Protein AF-A0ABD0NN45-F1 (afdb_monomer)

Radius of gyration: 14.63 Å; Cα contacts (8 Å, |Δi|>4): 119; chains: 1; bounding box: 35×24×32 Å

Solvent-accessible surface area (backbone atoms only — not comparable to full-atom values): 4800 Å² total; per-residue (Å²): 111,44,38,75,47,78,34,31,44,77,26,47,72,50,66,29,84,85,48,96,82,50,68,53,74,45,59,62,65,27,34,94,54,80,40,65,42,33,30,34,80,50,59,71,91,74,44,95,74,63,82,90,69,60,97,94,55,76,79,91,63,82,52,70,47,64,36,60,74,90,67,78,59,75,116

Nearest PDB structures (foldseek):
  3ud2-assembly3_A  TM=9.738E-01  e=5.073E-09  Homo sapiens
  3f59-assembly3_C  TM=9.703E-01  e=9.172E-09  Homo sapiens
  3f59-assembly4_D  TM=9.712E-01  e=2.663E-08  Homo sapiens
  3ud2-assembly1_C  TM=9.713E-01  e=2.365E-08  Homo sapiens
  3f59-assembly1_A  TM=9.819E-01  e=3.375E-08  Homo sapiens

Secondary structure (DSSP, 8-state):
--EEEEE-TT-EEEE-SSSTT-EEEE-TT--SS-EEEEEEEEPGGG-SSPPP--TT---SS-EEEEESTTPPP--

Sequence (75 aa):
FLVSFMVDARGGSMRGSRHNGLRVIIPPRTCAAPTRITCRLVKPQKLTTPPPLVEGEGLASRIISLGPSSMQFLG

InterPro domains:
  IPR000906 ZU5 domain [PF00791] (3-74)
  IPR000906 ZU5 domain [PS51145] (1-75)
  IPR000906 ZU5 domain [SM00218] (1-75)
  IPR051165 Multifunctional Ankyrin Repeat Domain-Containing Protein [PTHR24123] (1-46)

Foldseek 3Di:
DQDKDKDAQCWDKDGGDPDPPDIDTGHHRFHHGTDIKDKDFDDQVPDPDHPDADVPDDDPDTDMDIPPPPDGTPD

Organism: Cirrhinus mrigala (NCBI:txid683832)

Structure (mmCIF, N/CA/C/O backbone):
data_AF-A0ABD0NN45-F1
#
_entry.id   AF-A0ABD0NN45-F1
#
loop_
_atom_site.group_PDB
_atom_site.id
_atom_site.type_symbol
_atom_site.label_atom_id
_atom_site.label_alt_id
_atom_site.label_comp_id
_atom_site.label_asym_id
_atom_site.label_entity_id
_atom_site.label_seq_id
_atom_site.pdbx_PDB_ins_code
_atom_site.Cartn_x
_atom_site.Cartn_y
_atom_site.Cartn_z
_atom_site.occupancy
_atom_site.B_iso_or_equiv
_atom_site.auth_seq_id
_atom_site.auth_comp_id
_atom_site.auth_asym_id
_atom_site.auth_atom_id
_atom_site.pdbx_PDB_model_num
ATOM 1 N N . PHE A 1 1 ? 7.308 6.306 8.240 1.00 77.56 1 PHE A N 1
ATOM 2 C CA . PHE A 1 1 ? 6.556 5.373 7.376 1.00 77.56 1 PHE A CA 1
ATOM 3 C C . PHE A 1 1 ? 6.644 3.978 7.968 1.00 77.56 1 PHE A C 1
ATOM 5 O O . PHE A 1 1 ? 7.653 3.680 8.591 1.00 77.56 1 PHE A O 1
ATOM 12 N N . LEU A 1 2 ? 5.607 3.159 7.794 1.00 87.38 2 LEU A N 1
ATOM 13 C CA . LEU A 1 2 ? 5.626 1.734 8.127 1.00 87.38 2 LEU A CA 1
ATOM 14 C C . LEU A 1 2 ? 6.447 0.953 7.093 1.00 87.38 2 LEU A C 1
ATOM 16 O O . LEU A 1 2 ? 7.258 0.117 7.470 1.00 87.38 2 LEU A O 1
ATOM 20 N N . VAL A 1 3 ? 6.285 1.297 5.810 1.00 92.31 3 VAL A N 1
ATOM 21 C CA . VAL A 1 3 ? 7.116 0.838 4.688 1.00 92.31 3 VAL A CA 1
ATOM 22 C C . VAL A 1 3 ? 7.404 2.000 3.727 1.00 92.31 3 VAL A C 1
ATOM 24 O O . VAL A 1 3 ? 6.574 2.898 3.583 1.00 92.31 3 VAL A O 1
ATOM 27 N N . SER A 1 4 ? 8.581 2.009 3.098 1.00 95.00 4 SER A N 1
ATOM 28 C CA . SER A 1 4 ? 8.960 2.899 1.987 1.00 95.00 4 SER A CA 1
ATOM 29 C C . SER A 1 4 ? 10.011 2.221 1.094 1.00 95.00 4 SER A C 1
ATOM 31 O O . SER A 1 4 ? 11.155 2.088 1.524 1.00 95.00 4 SER A O 1
ATOM 33 N N . PHE A 1 5 ? 9.638 1.753 -0.100 1.00 96.38 5 PHE A N 1
ATOM 34 C CA . PHE A 1 5 ? 10.547 1.052 -1.023 1.00 96.38 5 PHE A CA 1
ATOM 35 C C . PHE A 1 5 ? 10.275 1.407 -2.483 1.00 96.38 5 PHE A C 1
ATOM 37 O O . PHE A 1 5 ? 9.159 1.778 -2.838 1.00 96.38 5 PHE A O 1
ATOM 44 N N . MET A 1 6 ? 11.312 1.317 -3.315 1.00 97.75 6 MET A N 1
ATOM 45 C CA . MET A 1 6 ? 11.176 1.427 -4.766 1.00 97.75 6 MET A CA 1
ATOM 46 C C . MET A 1 6 ? 10.763 0.073 -5.336 1.00 97.75 6 MET A C 1
ATOM 48 O O . MET A 1 6 ? 11.307 -0.955 -4.933 1.00 97.75 6 MET A O 1
ATOM 52 N N . VAL A 1 7 ? 9.828 0.084 -6.277 1.00 97.38 7 VAL A N 1
ATOM 53 C CA . VAL A 1 7 ? 9.402 -1.092 -7.035 1.00 97.38 7 VAL A CA 1
ATOM 54 C C . VAL A 1 7 ? 9.331 -0.744 -8.515 1.00 97.38 7 VAL A C 1
ATOM 56 O O . VAL A 1 7 ? 9.068 0.402 -8.864 1.00 97.38 7 VAL A O 1
ATOM 59 N N . ASP A 1 8 ? 9.561 -1.719 -9.383 1.00 96.38 8 ASP A N 1
ATOM 60 C CA . ASP A 1 8 ? 9.408 -1.592 -10.832 1.00 96.38 8 ASP A CA 1
ATOM 61 C C . ASP A 1 8 ? 8.599 -2.778 -11.386 1.00 96.38 8 ASP A C 1
ATOM 63 O O . ASP A 1 8 ? 7.951 -3.510 -10.633 1.00 96.38 8 ASP A O 1
ATOM 67 N N . ALA A 1 9 ? 8.623 -2.978 -12.705 1.00 96.81 9 ALA A N 1
ATOM 68 C CA . ALA A 1 9 ? 7.901 -4.055 -13.375 1.00 96.81 9 ALA A CA 1
ATOM 69 C C . ALA A 1 9 ? 8.283 -5.470 -12.892 1.00 96.81 9 ALA A C 1
ATOM 71 O O . ALA A 1 9 ? 7.526 -6.409 -13.123 1.00 96.81 9 ALA A O 1
ATOM 72 N N . ARG A 1 10 ? 9.405 -5.663 -12.187 1.00 97.06 10 ARG A N 1
ATOM 73 C CA . ARG A 1 10 ? 9.752 -6.957 -11.570 1.00 97.06 10 ARG A CA 1
ATOM 74 C C . ARG A 1 10 ? 8.869 -7.283 -10.363 1.00 97.06 10 ARG A C 1
ATOM 76 O O . ARG A 1 10 ? 8.808 -8.437 -9.947 1.00 9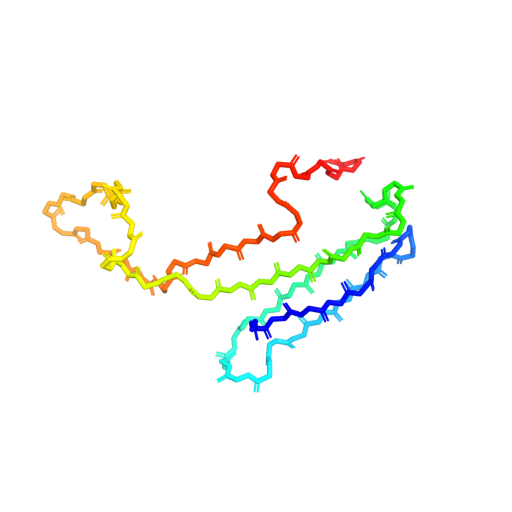7.06 10 ARG A O 1
ATOM 83 N N . GLY A 1 11 ? 8.159 -6.292 -9.825 1.00 96.81 11 GLY A N 1
ATOM 84 C CA . GLY A 1 11 ? 7.424 -6.407 -8.575 1.00 96.81 11 GLY A CA 1
ATOM 85 C C . GLY A 1 11 ? 8.352 -6.344 -7.363 1.00 96.81 11 GLY A C 1
ATOM 86 O O . GLY A 1 11 ? 9.542 -6.044 -7.457 1.00 96.81 11 GLY A O 1
ATOM 87 N N . GLY A 1 12 ? 7.794 -6.593 -6.186 1.00 97.00 12 GLY A N 1
ATOM 88 C CA . GLY A 1 12 ? 8.545 -6.548 -4.940 1.00 97.00 12 GLY A CA 1
ATOM 89 C C . GLY A 1 12 ? 7.647 -6.719 -3.729 1.00 97.00 12 GLY A C 1
ATOM 90 O O . GLY A 1 12 ? 6.428 -6.582 -3.805 1.00 97.00 12 GLY A O 1
ATOM 91 N N . SER A 1 13 ? 8.241 -7.015 -2.578 1.00 96.62 13 SER A N 1
ATOM 92 C CA . SER A 1 13 ? 7.487 -7.058 -1.330 1.00 96.62 13 SER A CA 1
ATOM 93 C C . SER A 1 13 ? 8.291 -6.489 -0.183 1.00 96.62 13 SER A C 1
ATOM 95 O O . SER A 1 13 ? 9.505 -6.669 -0.120 1.00 96.62 13 SER A O 1
ATOM 97 N N . MET A 1 14 ? 7.602 -5.837 0.746 1.00 95.44 14 MET A N 1
ATOM 98 C CA . MET A 1 14 ? 8.223 -5.343 1.959 1.00 95.44 14 MET A CA 1
ATOM 99 C C . MET A 1 14 ? 7.313 -5.526 3.165 1.00 95.44 14 MET A C 1
ATOM 101 O O . MET A 1 14 ? 6.110 -5.265 3.114 1.00 95.44 14 MET A O 1
ATOM 105 N N . ARG A 1 15 ? 7.909 -5.972 4.270 1.00 93.38 15 ARG A N 1
ATOM 106 C CA . ARG A 1 15 ? 7.266 -6.021 5.585 1.00 93.38 15 ARG A CA 1
ATOM 107 C C . ARG A 1 15 ? 7.581 -4.742 6.356 1.00 93.38 15 ARG A C 1
ATOM 109 O O . ARG A 1 15 ? 8.673 -4.192 6.229 1.00 93.38 15 ARG A O 1
ATOM 116 N N . GLY A 1 16 ? 6.619 -4.260 7.135 1.00 88.38 16 GLY A N 1
ATOM 117 C CA . GLY A 1 16 ? 6.809 -3.104 8.002 1.00 88.38 16 GLY A CA 1
ATOM 118 C C . GLY A 1 16 ? 7.773 -3.413 9.143 1.00 88.38 16 GLY A C 1
ATOM 119 O O . GLY A 1 16 ? 7.711 -4.487 9.730 1.00 88.38 16 GLY A O 1
ATOM 120 N N . SER A 1 17 ? 8.652 -2.465 9.471 1.00 75.19 17 SER A N 1
ATOM 121 C CA . SER A 1 17 ? 9.699 -2.669 10.484 1.00 75.19 17 SER A CA 1
ATOM 122 C C . SER A 1 17 ? 9.229 -2.484 11.929 1.00 75.19 17 SER A C 1
ATOM 124 O O . SER A 1 17 ? 9.813 -3.061 12.836 1.00 75.19 17 SER A O 1
ATOM 126 N N . ARG A 1 18 ? 8.203 -1.650 12.161 1.00 68.12 18 ARG A N 1
ATOM 127 C CA . ARG A 1 18 ? 7.788 -1.207 13.513 1.00 68.12 18 ARG A CA 1
ATOM 128 C C . ARG A 1 18 ? 6.442 -1.751 13.990 1.00 68.12 18 ARG A C 1
ATOM 130 O O . ARG A 1 18 ? 6.149 -1.666 15.174 1.00 68.12 18 ARG A O 1
ATOM 137 N N . HIS A 1 19 ? 5.613 -2.260 13.084 1.00 66.62 19 HIS A N 1
ATOM 138 C CA . HIS A 1 19 ? 4.305 -2.822 13.412 1.00 66.62 19 HIS A CA 1
ATOM 139 C C . HIS A 1 19 ? 4.223 -4.230 12.825 1.00 66.62 19 HIS A C 1
ATOM 141 O O . HIS A 1 19 ? 4.167 -4.390 11.604 1.00 66.62 19 HIS A O 1
ATOM 147 N N . ASN A 1 20 ? 4.237 -5.230 13.709 1.00 63.09 20 ASN A N 1
ATOM 148 C CA . ASN A 1 20 ? 4.141 -6.642 13.357 1.00 63.09 20 ASN A CA 1
ATOM 149 C C . ASN A 1 20 ? 2.785 -6.898 12.687 1.00 63.09 20 ASN A C 1
ATOM 151 O O . ASN A 1 20 ? 1.754 -6.888 13.351 1.00 63.09 20 ASN A O 1
ATOM 155 N N . GLY A 1 21 ? 2.785 -7.059 11.363 1.00 81.69 21 GLY A N 1
ATOM 156 C CA . GLY A 1 21 ? 1.595 -7.443 10.597 1.00 81.69 21 GLY A CA 1
ATOM 157 C C . GLY A 1 21 ? 1.460 -6.772 9.232 1.00 81.69 21 GLY A C 1
ATOM 158 O O . GLY A 1 21 ? 0.845 -7.346 8.340 1.00 81.69 21 GLY A O 1
ATOM 159 N N . LEU A 1 22 ? 2.069 -5.598 9.011 1.00 90.25 22 LEU A N 1
ATOM 160 C CA . LEU A 1 22 ? 1.973 -4.948 7.701 1.00 90.25 22 LEU A CA 1
ATOM 161 C C . LEU A 1 22 ? 2.928 -5.604 6.696 1.00 90.25 22 LEU A C 1
ATOM 163 O O . LEU A 1 22 ? 4.145 -5.610 6.893 1.00 90.25 22 LEU A O 1
ATOM 167 N N . ARG A 1 23 ? 2.389 -6.067 5.568 1.00 94.00 23 ARG A N 1
ATOM 168 C CA . ARG A 1 23 ? 3.158 -6.497 4.399 1.00 94.00 23 ARG A CA 1
ATOM 169 C C . ARG A 1 23 ? 2.532 -5.901 3.146 1.00 94.00 23 ARG A C 1
ATOM 171 O O . ARG A 1 23 ? 1.344 -6.077 2.919 1.00 94.00 23 ARG A O 1
A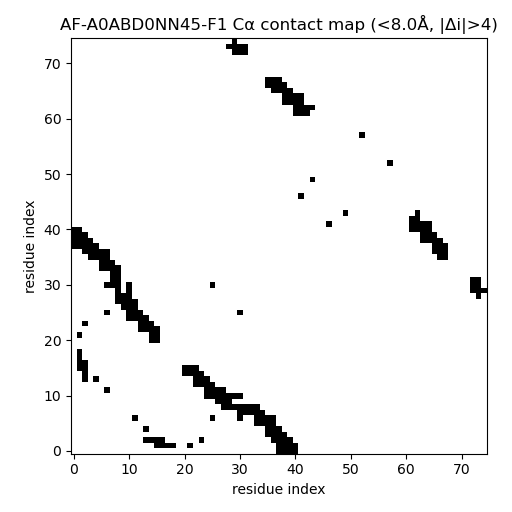TOM 178 N N . VAL A 1 24 ? 3.340 -5.231 2.333 1.00 94.69 24 VAL A N 1
ATOM 179 C CA . VAL A 1 24 ? 2.938 -4.761 1.003 1.00 94.69 24 VAL A CA 1
ATOM 180 C C . VAL A 1 24 ? 3.606 -5.652 -0.033 1.00 94.69 24 VAL A C 1
ATOM 182 O O . VAL A 1 24 ? 4.814 -5.882 0.042 1.00 94.69 24 VAL A O 1
ATOM 185 N N . ILE A 1 25 ? 2.822 -6.181 -0.968 1.00 96.69 25 ILE A N 1
ATOM 186 C CA . ILE A 1 25 ? 3.288 -7.023 -2.071 1.00 96.69 25 ILE A CA 1
ATOM 187 C C . ILE A 1 25 ? 2.787 -6.389 -3.362 1.00 96.69 25 ILE A C 1
ATOM 189 O O . ILE A 1 25 ? 1.589 -6.184 -3.519 1.00 96.69 25 ILE A O 1
ATOM 193 N N . ILE A 1 26 ? 3.709 -6.098 -4.268 1.00 96.81 26 ILE A N 1
ATOM 194 C CA . ILE A 1 26 ? 3.433 -5.644 -5.625 1.00 96.81 26 ILE A CA 1
ATOM 195 C C . ILE A 1 26 ? 3.796 -6.805 -6.556 1.00 96.81 26 ILE A C 1
ATOM 197 O O . ILE A 1 26 ? 4.980 -7.151 -6.646 1.00 96.81 26 ILE A O 1
ATOM 201 N N . PRO A 1 27 ? 2.816 -7.453 -7.206 1.00 97.50 27 PRO A N 1
ATOM 202 C CA . PRO A 1 27 ? 3.094 -8.556 -8.115 1.00 97.50 27 PRO A CA 1
ATOM 203 C C . PRO A 1 27 ? 3.930 -8.110 -9.327 1.00 97.50 27 PRO A C 1
ATOM 205 O O . PRO A 1 27 ? 3.858 -6.942 -9.731 1.00 97.50 27 PRO A O 1
ATOM 208 N N . PRO A 1 28 ? 4.694 -9.019 -9.955 1.00 97.12 28 PRO A N 1
ATOM 209 C CA . PRO A 1 28 ? 5.393 -8.715 -11.198 1.00 97.12 28 PRO A CA 1
ATOM 210 C C . PRO A 1 28 ? 4.436 -8.195 -12.278 1.00 97.12 28 PRO A C 1
ATOM 212 O O . PRO A 1 28 ? 3.298 -8.647 -12.382 1.00 97.12 28 PRO A O 1
ATOM 215 N N . ARG A 1 29 ? 4.927 -7.276 -13.112 1.00 96.31 29 ARG A N 1
ATOM 216 C CA . ARG A 1 29 ? 4.245 -6.652 -14.261 1.00 96.31 29 ARG A CA 1
ATOM 217 C C . ARG A 1 29 ? 3.034 -5.772 -13.928 1.00 96.31 29 ARG A C 1
ATOM 219 O O . ARG A 1 29 ? 2.374 -5.301 -14.843 1.00 96.31 29 ARG A O 1
ATOM 226 N N . THR A 1 30 ? 2.768 -5.492 -12.652 1.00 96.81 30 THR A N 1
ATOM 227 C CA . THR A 1 30 ? 1.656 -4.608 -12.245 1.00 96.81 30 THR A CA 1
ATOM 228 C C . THR A 1 30 ? 2.048 -3.130 -12.170 1.00 96.81 30 THR A C 1
ATOM 230 O O . THR A 1 30 ? 1.184 -2.262 -12.231 1.00 96.81 30 THR A O 1
ATOM 233 N N . CYS A 1 31 ? 3.345 -2.823 -12.058 1.00 95.69 31 CYS A N 1
ATOM 234 C CA . CYS A 1 31 ? 3.865 -1.461 -11.942 1.00 95.69 31 CYS A CA 1
ATOM 235 C C . CYS A 1 31 ? 4.490 -1.003 -13.269 1.00 95.69 31 CYS A C 1
ATOM 237 O O . CYS A 1 31 ? 5.516 -1.544 -13.681 1.00 95.69 31 CYS A O 1
ATOM 239 N N . ALA A 1 32 ? 3.888 -0.003 -13.923 1.00 92.50 32 ALA A N 1
ATOM 240 C CA . ALA A 1 32 ? 4.290 0.462 -15.257 1.00 92.50 32 ALA A CA 1
ATOM 241 C C . ALA A 1 32 ? 5.653 1.180 -15.292 1.00 92.50 32 ALA A C 1
ATOM 243 O O . ALA A 1 32 ? 6.364 1.122 -16.290 1.00 92.50 32 ALA A O 1
ATOM 244 N N . ALA A 1 33 ? 6.019 1.857 -14.202 1.00 95.19 33 ALA A N 1
ATOM 245 C CA . ALA A 1 33 ? 7.261 2.614 -14.077 1.00 95.19 33 ALA A CA 1
ATOM 246 C C . ALA A 1 33 ? 7.844 2.469 -12.661 1.00 95.19 33 ALA A C 1
ATOM 248 O O . ALA A 1 33 ? 7.085 2.187 -11.725 1.00 95.19 33 ALA A O 1
ATOM 249 N N . PRO A 1 34 ? 9.161 2.675 -12.464 1.00 97.00 34 PRO A N 1
ATOM 250 C CA . PRO A 1 34 ? 9.766 2.673 -11.138 1.00 97.00 34 PRO A CA 1
ATOM 251 C C . PRO A 1 34 ? 9.055 3.646 -10.191 1.00 97.00 34 PRO A C 1
ATOM 253 O O . PRO A 1 34 ? 9.066 4.857 -10.402 1.00 97.00 34 PRO A O 1
ATOM 256 N N . THR A 1 35 ? 8.436 3.121 -9.137 1.00 97.06 35 THR A N 1
ATOM 257 C CA . THR A 1 35 ? 7.581 3.893 -8.233 1.00 97.06 35 THR A CA 1
ATOM 258 C C . THR A 1 35 ? 7.980 3.678 -6.780 1.00 97.06 35 THR A C 1
ATOM 260 O O . THR A 1 35 ? 8.299 2.566 -6.356 1.00 97.06 35 THR A O 1
ATOM 263 N N . ARG A 1 36 ? 7.949 4.753 -5.985 1.00 97.69 36 ARG A N 1
ATOM 264 C CA . ARG A 1 36 ? 8.153 4.676 -4.537 1.00 97.69 36 ARG A CA 1
ATOM 265 C C . ARG A 1 36 ? 6.839 4.338 -3.840 1.00 97.69 36 ARG A C 1
ATOM 267 O O . ARG A 1 36 ? 5.985 5.205 -3.671 1.00 97.69 36 ARG A O 1
ATOM 274 N N . ILE A 1 37 ? 6.726 3.108 -3.356 1.00 96.94 37 ILE A N 1
ATOM 275 C CA . ILE A 1 37 ? 5.592 2.661 -2.551 1.00 96.94 37 ILE A CA 1
ATOM 276 C C . ILE A 1 37 ? 5.834 3.016 -1.098 1.00 96.94 37 ILE A C 1
ATOM 278 O O . ILE A 1 37 ? 6.889 2.718 -0.530 1.00 96.94 37 ILE A O 1
ATOM 282 N N . THR A 1 38 ? 4.841 3.637 -0.473 1.00 95.88 38 THR A N 1
ATOM 283 C CA . THR A 1 38 ? 4.910 4.011 0.934 1.00 95.88 38 THR A CA 1
ATOM 284 C C . THR A 1 38 ? 3.650 3.620 1.690 1.00 95.88 38 THR A C 1
ATOM 286 O O . THR A 1 38 ? 2.573 3.551 1.115 1.00 95.88 38 THR A O 1
ATOM 289 N N . CYS A 1 39 ? 3.773 3.385 2.995 1.00 93.50 39 CYS A N 1
ATOM 290 C CA . CYS A 1 39 ? 2.630 3.189 3.884 1.00 93.50 39 CYS A CA 1
ATOM 291 C C . CYS A 1 39 ? 2.845 3.955 5.186 1.00 93.50 39 CYS A C 1
ATOM 293 O O . CYS A 1 39 ? 3.941 3.924 5.760 1.00 93.50 39 CYS A O 1
ATOM 295 N N . ARG A 1 40 ? 1.811 4.618 5.703 1.00 91.81 40 ARG A N 1
ATOM 296 C CA . ARG A 1 40 ? 1.820 5.278 7.019 1.00 91.81 40 ARG A CA 1
ATOM 297 C C . ARG A 1 40 ? 0.583 4.900 7.820 1.00 91.81 40 ARG A C 1
ATOM 299 O O . ARG A 1 40 ? -0.462 4.636 7.243 1.00 91.81 40 ARG A O 1
ATOM 306 N N . LEU A 1 41 ? 0.715 4.931 9.143 1.00 90.69 41 LEU A N 1
ATOM 307 C CA . LEU A 1 41 ? -0.422 4.891 10.053 1.00 90.69 41 LEU A CA 1
ATOM 308 C C . LEU A 1 41 ? -1.062 6.279 10.123 1.00 90.69 41 LEU A C 1
ATOM 310 O O . LEU A 1 41 ? -0.351 7.267 10.332 1.00 90.69 41 LEU A O 1
ATOM 314 N N . VAL A 1 42 ? -2.380 6.350 9.994 1.00 90.75 42 VAL A N 1
ATOM 315 C CA . VAL A 1 42 ? -3.149 7.579 10.174 1.00 90.75 42 VAL A CA 1
ATOM 316 C C . VAL A 1 42 ? -3.788 7.544 11.556 1.00 90.75 42 VAL A C 1
ATOM 318 O O . VAL A 1 42 ? -4.454 6.580 11.935 1.00 90.75 42 VAL A O 1
ATOM 321 N N . LYS A 1 43 ? -3.541 8.590 12.347 1.00 87.19 43 LYS A N 1
ATOM 322 C CA . LYS A 1 43 ? -4.192 8.747 13.651 1.00 87.19 43 LYS A CA 1
ATOM 323 C C . LYS A 1 43 ? -5.658 9.134 13.413 1.00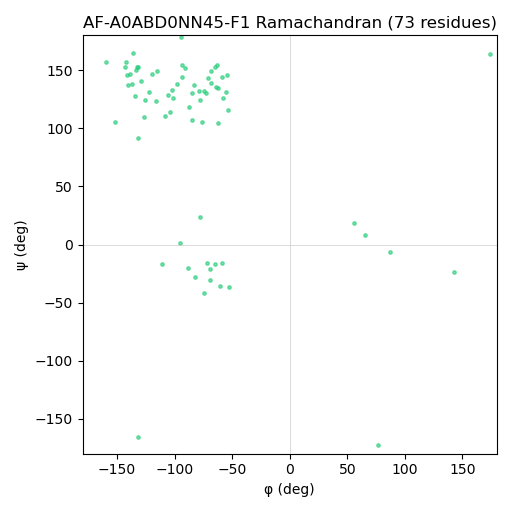 87.19 43 LYS A C 1
ATOM 325 O O . LYS A 1 43 ? -5.861 10.089 12.666 1.00 87.19 43 LYS A O 1
ATOM 330 N N . PRO A 1 44 ? -6.647 8.476 14.048 1.00 84.06 44 PRO A N 1
ATOM 331 C CA . PRO A 1 44 ? -8.062 8.801 13.856 1.00 84.06 44 PRO A CA 1
ATOM 332 C C . PRO A 1 44 ? -8.389 10.285 14.067 1.00 84.06 44 PRO A C 1
ATOM 334 O O . PRO A 1 44 ? -9.139 10.858 13.295 1.00 84.06 44 PRO A O 1
ATOM 337 N N . GLN A 1 45 ? -7.728 10.943 15.028 1.00 84.56 45 GLN A N 1
ATOM 338 C CA . GLN A 1 45 ? -7.904 12.374 15.318 1.00 84.56 45 GLN A CA 1
ATOM 339 C C . GLN A 1 45 ? -7.469 13.307 14.177 1.00 84.56 45 GLN A C 1
ATOM 341 O O . GLN A 1 45 ? -7.778 14.491 14.201 1.00 84.56 45 GLN A O 1
ATOM 346 N N . LYS A 1 46 ? -6.688 12.808 13.213 1.00 86.88 46 LYS A N 1
ATOM 347 C CA . LYS A 1 46 ? -6.222 13.580 12.053 1.00 86.88 46 LYS A CA 1
ATOM 348 C C . LYS A 1 46 ? -7.110 13.393 10.821 1.00 86.88 46 LYS A C 1
ATOM 350 O O . LYS A 1 46 ? -6.778 13.932 9.771 1.00 86.88 46 LYS A O 1
ATOM 355 N N . LEU A 1 47 ? -8.179 12.603 10.919 1.00 85.81 47 LEU A N 1
ATOM 356 C CA . LEU A 1 47 ? -9.125 12.404 9.828 1.00 85.81 47 LEU A CA 1
ATOM 357 C C . LEU A 1 47 ? -10.192 13.486 9.893 1.00 85.81 47 LEU A C 1
ATOM 359 O O . LEU A 1 47 ? -10.935 13.562 10.866 1.00 85.81 47 LEU A O 1
ATOM 363 N N . THR A 1 48 ? -10.269 14.301 8.843 1.00 87.69 48 THR A N 1
ATOM 364 C CA . THR A 1 48 ? -11.316 15.320 8.694 1.00 87.69 48 THR A CA 1
ATOM 365 C C . THR A 1 48 ? -12.706 14.688 8.662 1.00 87.69 48 THR A C 1
ATOM 367 O O . THR A 1 48 ? -13.652 15.238 9.211 1.00 87.69 48 THR A O 1
ATOM 370 N N . THR A 1 49 ? -12.812 13.508 8.056 1.00 88.69 49 THR A N 1
ATOM 371 C CA . THR A 1 49 ? -14.036 12.714 7.960 1.00 88.69 49 THR A CA 1
ATOM 372 C C . THR A 1 49 ? -13.714 11.270 8.350 1.00 88.69 49 THR A C 1
ATOM 374 O O . THR A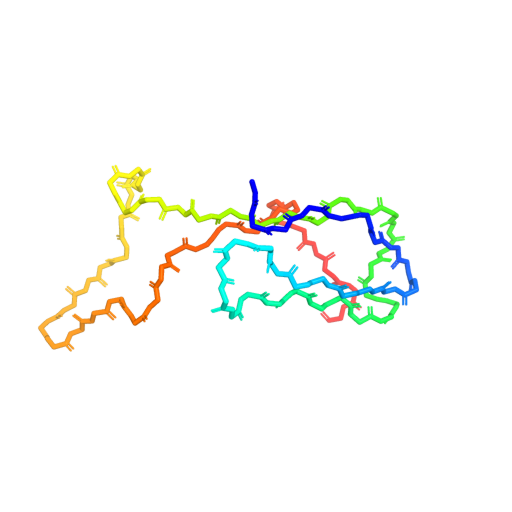 1 49 ? -13.254 10.488 7.512 1.00 88.69 49 THR A O 1
ATOM 377 N N . PRO A 1 50 ? -13.854 10.896 9.636 1.00 87.19 50 PRO A N 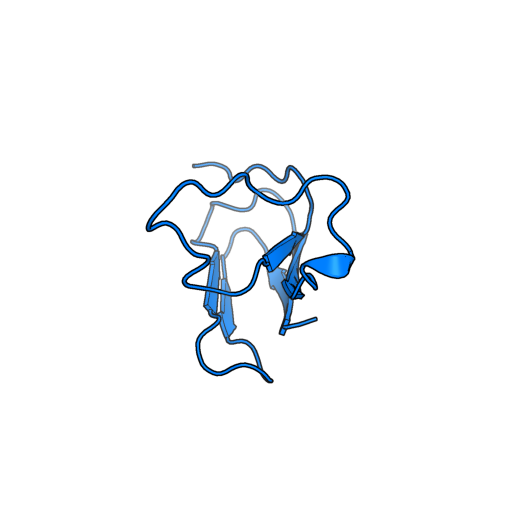1
ATOM 378 C CA . PRO A 1 50 ? -13.693 9.502 10.030 1.00 87.19 50 PRO A CA 1
ATOM 379 C C . PRO A 1 50 ? -14.794 8.638 9.384 1.00 87.19 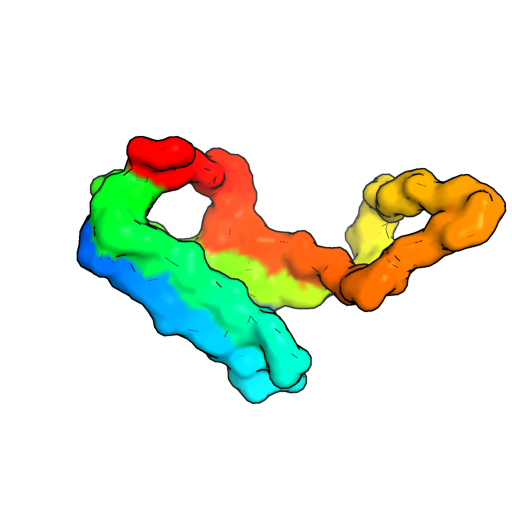50 PRO A C 1
ATOM 381 O O . PRO A 1 50 ? -15.880 9.153 9.110 1.00 87.19 50 PRO A O 1
ATO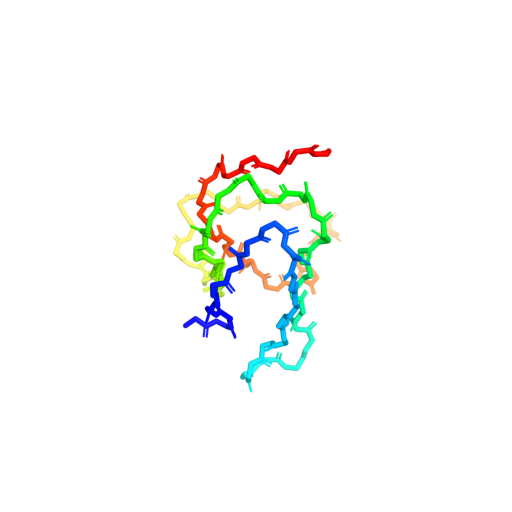M 384 N N . PRO A 1 51 ? -14.543 7.337 9.141 1.00 89.62 51 PRO A N 1
ATOM 385 C CA . PRO A 1 51 ? -15.586 6.425 8.682 1.00 89.62 51 PRO A CA 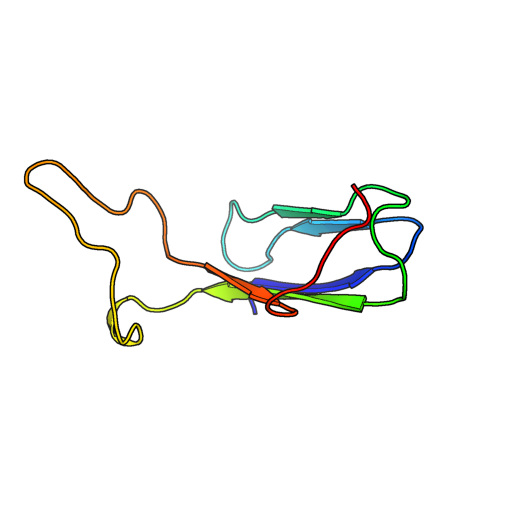1
ATOM 386 C C . PRO A 1 51 ? -16.779 6.453 9.651 1.00 89.62 51 PRO A C 1
ATOM 388 O O . PRO A 1 51 ? -16.547 6.368 10.862 1.00 89.62 51 PRO A O 1
ATOM 391 N N . PRO A 1 52 ? -18.024 6.595 9.161 1.00 91.12 52 PRO A N 1
ATOM 392 C CA . PRO A 1 52 ? -19.194 6.492 10.021 1.00 91.12 52 PRO A CA 1
ATOM 393 C C . PRO A 1 52 ? -19.272 5.064 10.572 1.00 91.12 52 PRO A C 1
ATOM 395 O O . PRO A 1 52 ? -19.050 4.112 9.828 1.00 91.12 52 PRO A O 1
ATOM 398 N N . LEU A 1 53 ? -19.549 4.927 11.867 1.00 92.56 53 LEU A N 1
ATOM 399 C CA . LEU A 1 53 ? -19.739 3.641 12.538 1.00 92.56 53 LEU A CA 1
ATOM 400 C C . LEU A 1 53 ? -21.132 3.638 13.164 1.00 92.56 53 LEU A C 1
ATOM 402 O O . LEU A 1 53 ? -21.493 4.614 13.830 1.00 92.56 53 LEU A O 1
ATOM 406 N N . VAL A 1 54 ? -21.903 2.574 12.948 1.00 95.19 54 VAL A N 1
ATOM 407 C CA . VAL A 1 54 ? -23.209 2.383 13.602 1.00 95.19 54 VAL A CA 1
ATOM 408 C C . VAL A 1 54 ? -23.091 1.536 14.873 1.00 95.19 54 VAL A C 1
ATOM 410 O O . VAL A 1 54 ? -22.004 1.102 15.260 1.00 95.19 54 VAL A O 1
ATOM 413 N N . GLU A 1 55 ? -24.209 1.321 15.568 1.00 96.25 55 GLU A N 1
ATOM 414 C CA . GLU A 1 55 ? -24.238 0.490 16.772 1.00 96.25 55 GLU A CA 1
ATOM 415 C C . GLU A 1 55 ? -23.731 -0.931 16.474 1.00 96.25 55 GLU A C 1
ATOM 417 O O . GLU A 1 55 ? -24.203 -1.600 15.557 1.00 96.25 55 GLU A O 1
ATOM 422 N N . GLY A 1 56 ? -22.734 -1.377 17.242 1.00 95.06 56 GLY A N 1
ATOM 423 C CA . GLY A 1 56 ? -22.065 -2.665 17.044 1.00 95.06 56 GLY A CA 1
ATOM 424 C C . GLY A 1 56 ? -20.888 -2.648 16.058 1.00 95.06 56 GLY A C 1
ATOM 425 O O . GLY A 1 56 ? -20.169 -3.643 15.979 1.00 95.06 56 GLY A O 1
ATOM 426 N N . GLU A 1 57 ? -20.629 -1.541 15.353 1.00 95.56 57 GLU A N 1
ATOM 427 C CA . GLU A 1 57 ? -19.472 -1.413 14.462 1.00 95.56 57 GLU A CA 1
ATOM 428 C C . GLU A 1 57 ? -18.233 -0.840 15.163 1.00 95.56 57 GLU A C 1
ATOM 430 O O . GLU A 1 57 ? -18.300 -0.059 16.113 1.00 95.56 57 GLU A O 1
ATOM 435 N N . GLY A 1 58 ? -17.056 -1.210 14.658 1.00 91.94 58 GLY A N 1
ATOM 436 C CA . GLY A 1 58 ? -15.783 -0.733 15.177 1.00 91.94 58 GLY A CA 1
ATOM 437 C C . GLY A 1 58 ? -14.649 -0.892 14.173 1.00 91.94 58 GLY A C 1
ATOM 438 O O . GLY A 1 58 ? -14.679 -1.738 13.281 1.00 91.94 58 GLY A O 1
ATOM 439 N N . LEU A 1 59 ? -13.601 -0.085 14.336 1.00 90.88 59 LE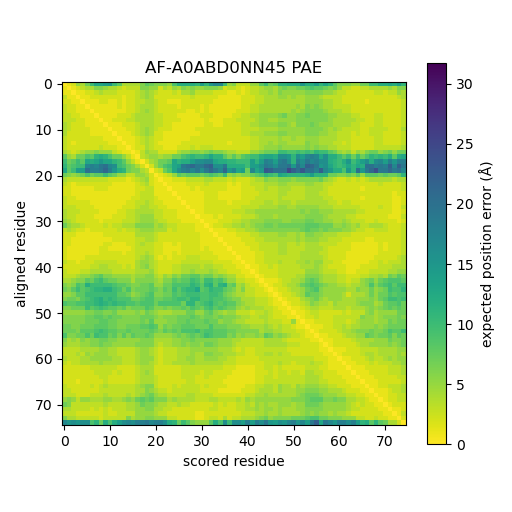U A N 1
ATOM 440 C CA . LEU A 1 59 ? -12.379 -0.239 13.552 1.00 90.88 59 LEU A CA 1
ATOM 441 C C . LEU A 1 59 ? -11.568 -1.430 14.080 1.00 90.88 59 LEU A C 1
ATOM 443 O O . LEU A 1 59 ? -10.900 -1.326 15.107 1.00 90.88 59 LEU A O 1
ATOM 447 N N . ALA A 1 60 ? -11.575 -2.540 13.341 1.00 91.00 60 ALA A N 1
ATOM 448 C CA . ALA A 1 60 ? -10.774 -3.725 13.667 1.00 91.00 60 ALA A CA 1
ATOM 449 C C . ALA A 1 60 ? -9.259 -3.505 13.477 1.00 91.00 60 ALA A C 1
ATOM 451 O O . ALA A 1 60 ? -8.436 -4.210 14.061 1.00 91.00 60 ALA A O 1
ATOM 452 N N . SER A 1 61 ? -8.868 -2.516 12.669 1.00 88.50 61 SER A N 1
ATOM 453 C CA . SER A 1 61 ? -7.473 -2.144 12.449 1.00 88.50 61 SER A CA 1
ATOM 454 C C . SER A 1 61 ? -7.281 -0.635 12.479 1.00 88.50 61 SER A C 1
ATOM 456 O O . SER A 1 61 ? -8.209 0.164 12.359 1.00 88.50 61 SER A O 1
ATOM 458 N N . ARG A 1 62 ? -6.022 -0.216 12.595 1.00 87.69 62 ARG A N 1
ATOM 459 C CA . ARG A 1 62 ? -5.661 1.186 12.396 1.00 87.69 62 ARG A CA 1
ATOM 460 C C . ARG A 1 62 ? -5.843 1.571 10.928 1.00 87.69 62 ARG A C 1
ATOM 462 O O . ARG A 1 62 ? -5.610 0.758 10.037 1.00 87.69 62 ARG A O 1
ATOM 469 N N . ILE A 1 63 ? -6.174 2.834 10.690 1.00 91.06 63 ILE A N 1
ATOM 470 C CA . ILE A 1 63 ? -6.284 3.380 9.338 1.00 91.06 63 ILE A CA 1
ATOM 471 C C . ILE A 1 63 ? -4.878 3.571 8.775 1.00 91.06 63 ILE A C 1
ATOM 473 O O . ILE A 1 63 ? -3.991 4.116 9.441 1.00 91.06 63 ILE A O 1
ATOM 477 N N . ILE A 1 64 ? -4.669 3.099 7.551 1.00 91.56 64 ILE A N 1
ATOM 478 C CA . ILE A 1 64 ? -3.407 3.237 6.832 1.00 91.56 64 ILE A CA 1
ATOM 479 C C . ILE A 1 64 ? -3.597 4.111 5.599 1.00 91.56 64 ILE A C 1
ATOM 481 O O . ILE A 1 64 ? -4.657 4.128 4.985 1.00 91.56 64 ILE A O 1
ATOM 485 N N . SER A 1 65 ? -2.545 4.831 5.232 1.00 92.62 65 SER A N 1
ATOM 486 C CA . SER A 1 65 ? -2.456 5.553 3.967 1.00 92.62 65 SER A CA 1
ATOM 487 C C . SER A 1 65 ? -1.330 4.942 3.147 1.00 92.62 65 SER A C 1
ATOM 489 O O . SER A 1 65 ? -0.195 4.849 3.633 1.00 92.62 65 SER A O 1
ATOM 491 N N . LEU A 1 66 ? -1.666 4.508 1.932 1.00 94.94 66 LEU A N 1
ATOM 492 C CA . LEU A 1 66 ? -0.728 4.013 0.931 1.00 94.94 66 LEU A CA 1
ATOM 493 C C . LEU A 1 66 ? -0.405 5.129 -0.066 1.00 94.94 66 LEU A C 1
ATOM 495 O O . LEU A 1 66 ? -1.284 5.888 -0.469 1.00 94.94 66 LEU A O 1
ATOM 499 N N . GLY A 1 67 ? 0.869 5.233 -0.429 1.00 95.50 67 GLY A N 1
ATOM 500 C CA . GLY A 1 67 ? 1.370 6.167 -1.431 1.00 95.50 67 GLY A CA 1
ATOM 501 C C . GLY A 1 67 ? 2.037 5.423 -2.595 1.00 95.50 67 GLY A C 1
ATOM 502 O O . GLY A 1 67 ? 2.672 4.397 -2.327 1.00 95.50 67 GLY A O 1
ATOM 503 N N . PRO A 1 68 ? 1.956 5.946 -3.833 1.00 95.75 68 PRO A N 1
ATOM 504 C CA . PRO A 1 68 ? 1.320 7.214 -4.205 1.00 95.75 68 PRO A CA 1
ATOM 505 C C . PRO A 1 68 ? -0.208 7.145 -4.108 1.00 95.75 68 PRO A C 1
ATOM 507 O O . PRO A 1 68 ? -0.808 6.115 -4.407 1.00 95.75 68 PRO A O 1
ATOM 510 N N . SER A 1 69 ? -0.840 8.243 -3.687 1.00 94.06 69 SER A N 1
ATOM 511 C CA . SER A 1 69 ? -2.298 8.353 -3.753 1.00 94.06 69 SER A CA 1
ATOM 512 C C . SER A 1 69 ? -2.753 8.188 -5.201 1.00 94.06 69 SER A C 1
ATOM 514 O O . SER A 1 69 ? -2.058 8.641 -6.112 1.00 94.06 69 SER A O 1
ATOM 516 N N . SER A 1 70 ? -3.904 7.542 -5.401 1.00 91.12 70 SER A N 1
ATOM 517 C CA . SER A 1 70 ? -4.512 7.310 -6.722 1.00 91.12 70 SER A CA 1
ATOM 518 C C . SER A 1 70 ? -3.622 6.587 -7.746 1.00 91.12 70 SER A C 1
ATOM 520 O O . SER A 1 70 ? -3.899 6.647 -8.941 1.00 91.12 70 SER A O 1
ATOM 522 N N . MET A 1 71 ? -2.567 5.894 -7.305 1.00 92.44 71 MET A N 1
ATOM 523 C CA . MET A 1 71 ? -1.779 5.054 -8.202 1.00 92.44 71 MET A CA 1
ATOM 524 C C . MET A 1 71 ? -2.649 3.933 -8.780 1.00 92.44 71 MET A C 1
ATOM 526 O O . MET A 1 71 ? -3.380 3.273 -8.043 1.00 92.44 71 MET A O 1
ATOM 530 N N . GLN A 1 72 ? -2.530 3.713 -10.088 1.00 93.69 72 GLN A N 1
ATOM 531 C CA . GLN A 1 72 ? -3.155 2.599 -10.794 1.00 93.69 72 GLN A CA 1
ATOM 532 C C . GLN A 1 72 ? -2.110 1.519 -11.071 1.00 93.69 72 GLN A C 1
ATOM 534 O O . GLN A 1 72 ? -1.006 1.815 -11.536 1.00 93.69 72 GLN A O 1
ATOM 539 N N . PHE A 1 73 ? -2.466 0.274 -10.777 1.00 94.38 73 PHE A N 1
ATOM 540 C CA . PHE A 1 73 ? -1.707 -0.898 -11.197 1.00 94.38 73 PHE A CA 1
ATOM 541 C C . PHE A 1 73 ? -2.290 -1.421 -12.516 1.00 94.38 73 PHE A C 1
ATOM 543 O O . PHE A 1 73 ? -3.452 -1.183 -12.821 1.00 94.38 73 PHE A O 1
ATOM 550 N N . LEU A 1 74 ? -1.479 -2.109 -13.318 1.00 92.62 74 LEU A N 1
ATOM 551 C CA . LEU A 1 74 ? -1.854 -2.596 -14.654 1.00 92.62 74 LEU A CA 1
ATOM 552 C C . LEU A 1 74 ? -2.739 -3.866 -14.644 1.00 92.62 74 LEU A C 1
ATOM 554 O O . LEU A 1 74 ? -2.708 -4.622 -15.613 1.00 92.62 74 LEU A O 1
ATOM 558 N N . GLY A 1 75 ? -3.469 -4.149 -13.561 1.00 77.75 75 GLY A N 1
ATOM 559 C CA . GLY A 1 75 ? -4.234 -5.390 -13.384 1.00 77.75 75 GLY A CA 1
ATOM 560 C C . GLY A 1 75 ? -5.547 -5.196 -12.655 1.00 77.75 75 GLY A C 1
ATOM 561 O O . GLY A 1 75 ? -5.669 -4.180 -11.936 1.00 77.75 75 GLY A O 1
#

pLDDT: mean 91.28, std 7.12, range [63.09, 97.75]

Mean predicted aligned error: 4.28 Å